Protein AF-A0A0C1K0J8-F1 (afdb_monomer_lite)

Sequence (124 aa):
MRLARQDWRCFIESGSLIRLNKDNYLIGWGTRTWLENIYDSPSPFFYFPDFFLSSPCPWFQHKFTAIVSQHELLAAMHTYPATPLPLSWKNPYLAHFENTCKELHTHFYNKKLKKLCPIYLKKV

Structure (mmCIF, N/CA/C/O backbone):
data_AF-A0A0C1K0J8-F1
#
_entry.id   AF-A0A0C1K0J8-F1
#
loop_
_atom_site.group_PDB
_atom_site.id
_atom_site.type_symbol
_atom_site.label_atom_id
_atom_site.label_alt_id
_atom_site.label_comp_id
_atom_site.label_asym_id
_atom_site.label_entity_id
_atom_site.label_seq_id
_atom_site.pdbx_PDB_ins_code
_atom_site.Cartn_x
_atom_site.Cartn_y
_atom_site.Cartn_z
_atom_site.occupancy
_atom_site.B_iso_or_equiv
_atom_site.auth_seq_id
_atom_site.auth_comp_id
_atom_site.auth_asym_id
_atom_site.auth_atom_id
_atom_site.pdbx_PDB_model_num
ATOM 1 N N . MET A 1 1 ? 19.600 2.104 -12.530 1.00 60.25 1 MET A N 1
ATOM 2 C CA . MET A 1 1 ? 18.232 2.010 -11.975 1.00 60.25 1 MET A CA 1
ATOM 3 C C . MET A 1 1 ? 17.452 1.018 -12.807 1.00 60.25 1 MET A C 1
ATOM 5 O O . MET A 1 1 ? 17.419 1.187 -14.019 1.00 60.25 1 MET A O 1
ATOM 9 N N . ARG A 1 2 ? 16.865 -0.010 -12.183 1.00 73.12 2 ARG A N 1
ATOM 10 C CA . ARG A 1 2 ? 16.051 -1.014 -12.896 1.00 73.12 2 ARG A CA 1
ATOM 11 C C . ARG A 1 2 ? 14.733 -0.479 -13.465 1.00 73.12 2 ARG A C 1
ATOM 13 O O . ARG A 1 2 ? 14.208 -1.069 -14.398 1.00 73.12 2 ARG A O 1
ATOM 20 N N . LEU A 1 3 ? 14.206 0.605 -12.905 1.00 85.81 3 LEU A N 1
ATOM 21 C CA . LEU A 1 3 ? 12.914 1.182 -13.280 1.00 85.81 3 LEU A CA 1
ATOM 22 C C . LEU A 1 3 ? 13.092 2.513 -14.004 1.00 85.81 3 LEU A C 1
ATOM 24 O O . LEU A 1 3 ? 14.000 3.285 -13.671 1.00 85.81 3 LEU A O 1
ATOM 28 N N . ALA A 1 4 ? 12.212 2.791 -14.967 1.00 87.75 4 ALA A N 1
ATOM 29 C CA . ALA A 1 4 ? 12.223 4.053 -15.685 1.00 87.75 4 ALA A CA 1
ATOM 30 C C . ALA A 1 4 ? 11.744 5.195 -14.777 1.00 87.75 4 ALA A C 1
ATOM 32 O O . ALA A 1 4 ? 11.026 4.996 -13.797 1.00 87.75 4 ALA A O 1
ATOM 33 N N . ARG A 1 5 ? 12.101 6.438 -15.124 1.00 85.81 5 ARG A N 1
ATOM 34 C CA . ARG A 1 5 ? 11.668 7.626 -14.366 1.00 85.81 5 ARG A CA 1
ATOM 35 C C . ARG A 1 5 ? 10.143 7.697 -14.233 1.00 85.81 5 ARG A C 1
ATOM 37 O O . ARG A 1 5 ? 9.648 8.101 -13.189 1.00 85.81 5 ARG A O 1
ATOM 44 N N . GLN A 1 6 ? 9.409 7.299 -15.273 1.00 87.56 6 GLN A N 1
ATOM 45 C CA . GLN A 1 6 ? 7.948 7.295 -15.261 1.00 87.56 6 GLN A CA 1
ATOM 46 C C . GLN A 1 6 ? 7.371 6.297 -14.247 1.00 87.56 6 GLN A C 1
ATOM 48 O O . GLN A 1 6 ? 6.402 6.630 -13.571 1.00 87.56 6 GLN A O 1
ATOM 53 N N . ASP A 1 7 ? 7.984 5.125 -14.084 1.00 91.12 7 ASP A N 1
ATOM 54 C CA . ASP A 1 7 ? 7.534 4.119 -13.113 1.00 91.12 7 ASP A CA 1
ATOM 55 C C . ASP A 1 7 ? 7.652 4.646 -11.684 1.00 91.12 7 ASP A C 1
ATOM 57 O O . ASP A 1 7 ? 6.719 4.532 -10.891 1.00 91.12 7 ASP A O 1
ATOM 61 N N . TRP A 1 8 ? 8.765 5.320 -11.381 1.00 90.88 8 TRP A N 1
ATOM 62 C CA . TRP A 1 8 ? 8.960 5.970 -10.088 1.00 90.88 8 TRP A CA 1
ATOM 63 C C . TRP A 1 8 ? 7.944 7.075 -9.819 1.00 90.88 8 TRP A C 1
ATOM 65 O O . TRP A 1 8 ? 7.467 7.188 -8.694 1.00 90.88 8 TRP A O 1
ATOM 75 N N . ARG A 1 9 ? 7.563 7.858 -10.837 1.00 87.94 9 ARG A N 1
ATOM 76 C CA . ARG A 1 9 ? 6.499 8.865 -10.690 1.00 87.94 9 ARG A CA 1
ATOM 77 C C . ARG A 1 9 ? 5.166 8.210 -10.336 1.00 87.94 9 ARG A C 1
ATOM 79 O O . ARG A 1 9 ? 4.551 8.594 -9.348 1.00 87.94 9 ARG A O 1
ATOM 86 N N . CYS A 1 10 ? 4.770 7.181 -11.085 1.00 88.94 10 CYS A N 1
ATOM 87 C CA . CYS A 1 10 ? 3.538 6.436 -10.824 1.00 88.94 10 CYS A CA 1
ATOM 88 C C . CYS A 1 10 ? 3.530 5.813 -9.416 1.00 88.94 10 CYS A C 1
ATOM 90 O O . CYS A 1 10 ? 2.508 5.834 -8.729 1.00 88.94 10 CYS A O 1
ATOM 92 N N . PHE A 1 11 ? 4.671 5.274 -8.975 1.00 91.94 11 PHE A N 1
ATOM 93 C CA . PHE A 1 11 ? 4.838 4.742 -7.625 1.00 91.94 11 PHE A CA 1
ATOM 94 C C . PHE A 1 11 ? 4.693 5.826 -6.546 1.00 91.94 11 PHE A C 1
ATOM 96 O O . PHE A 1 11 ? 3.984 5.609 -5.569 1.00 91.94 11 PHE A O 1
ATOM 103 N N . ILE A 1 12 ? 5.315 6.993 -6.710 1.00 87.75 12 ILE A N 1
ATOM 104 C CA . ILE A 1 12 ? 5.257 8.074 -5.711 1.00 87.75 12 ILE A CA 1
ATOM 105 C C . ILE A 1 12 ? 3.833 8.624 -5.556 1.00 87.75 12 ILE A C 1
ATOM 107 O O . ILE A 1 12 ? 3.422 8.959 -4.449 1.00 87.75 12 ILE A O 1
ATOM 111 N N . GLU A 1 13 ? 3.065 8.692 -6.644 1.00 83.62 13 GLU A N 1
ATOM 112 C CA . GLU A 1 13 ? 1.701 9.231 -6.623 1.00 83.62 13 GLU A CA 1
ATOM 113 C C . GLU A 1 13 ? 0.692 8.308 -5.919 1.00 83.62 13 GLU A C 1
ATOM 115 O O . GLU A 1 13 ? -0.214 8.795 -5.243 1.00 83.62 13 GLU A O 1
ATOM 120 N N . SER A 1 14 ? 0.802 6.983 -6.081 1.00 82.44 14 SER A N 1
ATOM 121 C CA . SER A 1 14 ? -0.245 6.051 -5.613 1.00 82.44 14 SER A CA 1
ATOM 122 C C . SER A 1 14 ? 0.227 4.623 -5.301 1.00 82.44 14 SER A C 1
ATOM 124 O O . SER A 1 14 ? -0.582 3.690 -5.206 1.00 82.44 14 SER A O 1
ATOM 126 N N . GLY A 1 15 ? 1.529 4.422 -5.131 1.00 91.56 15 GLY A N 1
ATOM 127 C CA . GLY A 1 15 ? 2.128 3.108 -4.943 1.00 91.56 15 GLY A CA 1
ATOM 128 C C . GLY A 1 15 ? 1.895 2.484 -3.568 1.00 91.56 15 GLY A C 1
ATOM 129 O O . GLY A 1 15 ? 1.310 3.068 -2.654 1.00 91.56 15 GLY A O 1
ATOM 130 N N . SER A 1 16 ? 2.358 1.248 -3.419 1.00 93.25 16 SER A N 1
ATOM 131 C CA . SER A 1 16 ? 2.436 0.556 -2.129 1.00 93.25 16 SER A CA 1
ATOM 132 C C . SER A 1 16 ? 3.837 0.009 -1.916 1.00 93.25 16 SER A C 1
ATOM 134 O O . SER A 1 16 ? 4.494 -0.405 -2.868 1.00 93.25 16 SER A O 1
ATOM 136 N N . LEU A 1 17 ? 4.289 0.023 -0.665 1.00 93.88 17 LEU A N 1
ATOM 137 C CA . LEU A 1 17 ? 5.643 -0.342 -0.269 1.00 93.88 17 LEU A CA 1
ATOM 138 C C . LEU A 1 17 ? 5.576 -1.376 0.854 1.00 93.88 17 LEU A C 1
ATOM 140 O O . LEU A 1 17 ? 4.930 -1.141 1.872 1.00 93.88 17 LEU A O 1
ATOM 144 N N . ILE A 1 18 ? 6.283 -2.489 0.687 1.00 93.75 18 ILE A N 1
ATOM 145 C CA . ILE A 1 18 ? 6.515 -3.489 1.730 1.00 93.75 18 ILE A CA 1
ATOM 146 C C . ILE A 1 18 ? 8.020 -3.678 1.870 1.00 93.75 18 ILE A C 1
ATOM 148 O O . ILE A 1 18 ? 8.738 -3.851 0.886 1.00 93.75 18 ILE A O 1
ATOM 152 N N . ARG A 1 19 ? 8.520 -3.670 3.103 1.00 94.56 19 ARG A N 1
ATOM 153 C CA . ARG A 1 19 ? 9.908 -4.039 3.376 1.00 94.56 19 ARG A CA 1
ATOM 154 C C . ARG A 1 19 ? 10.021 -5.562 3.398 1.00 94.56 19 ARG A C 1
ATOM 156 O O . ARG A 1 19 ? 9.352 -6.200 4.202 1.00 94.56 19 ARG A O 1
ATOM 163 N N . LEU A 1 20 ? 10.869 -6.130 2.541 1.00 93.69 20 LEU A N 1
ATOM 164 C CA . LEU A 1 20 ? 11.096 -7.580 2.492 1.00 93.69 20 LEU A CA 1
ATOM 165 C C . LEU A 1 20 ? 12.208 -8.005 3.451 1.00 93.69 20 LEU A C 1
ATOM 167 O O . LEU A 1 20 ? 12.105 -9.021 4.127 1.00 93.69 20 LEU A O 1
ATOM 171 N N . ASN A 1 21 ? 13.288 -7.226 3.499 1.00 94.19 21 ASN A N 1
ATOM 172 C CA . ASN A 1 21 ? 14.418 -7.453 4.395 1.00 94.19 21 ASN A CA 1
ATOM 173 C C . ASN A 1 21 ? 15.139 -6.129 4.692 1.00 94.19 21 ASN A C 1
ATOM 175 O O . ASN A 1 21 ? 14.596 -5.045 4.463 1.00 94.19 21 ASN A O 1
ATOM 179 N N . LYS A 1 22 ? 16.351 -6.201 5.256 1.00 92.94 22 LYS A N 1
ATOM 180 C CA . LYS A 1 22 ? 17.103 -5.010 5.658 1.00 92.94 22 LYS A CA 1
ATOM 181 C C . LYS A 1 22 ? 17.311 -4.035 4.496 1.00 92.94 22 LYS A C 1
ATOM 183 O O . LYS A 1 22 ? 17.110 -2.842 4.711 1.00 92.94 22 LYS A O 1
ATOM 188 N N . ASP A 1 23 ? 17.615 -4.557 3.311 1.00 95.06 23 ASP A N 1
ATOM 189 C CA . ASP A 1 23 ? 18.129 -3.777 2.183 1.00 95.06 23 ASP A CA 1
ATOM 190 C C . ASP A 1 23 ? 17.157 -3.700 0.999 1.00 95.06 23 ASP A C 1
ATOM 192 O O . ASP A 1 23 ? 17.360 -2.888 0.097 1.00 95.06 23 ASP A O 1
ATOM 196 N N . ASN A 1 24 ? 16.105 -4.525 0.989 1.00 96.12 24 ASN A N 1
ATOM 197 C CA . ASN A 1 24 ? 15.195 -4.664 -0.145 1.00 96.12 24 ASN A CA 1
ATOM 198 C C . ASN A 1 24 ? 13.737 -4.393 0.218 1.00 96.12 24 ASN A C 1
ATOM 200 O O . ASN A 1 24 ? 13.228 -4.794 1.272 1.00 96.12 24 ASN A O 1
ATOM 204 N N . TYR A 1 25 ? 13.051 -3.786 -0.743 1.00 95.88 25 TYR A N 1
ATOM 205 C CA . TYR A 1 25 ? 11.647 -3.432 -0.679 1.00 95.88 25 TYR A CA 1
ATOM 206 C C . TYR A 1 25 ? 10.913 -3.983 -1.892 1.00 95.88 25 TYR A C 1
ATOM 208 O O . TYR A 1 25 ? 11.418 -3.927 -3.009 1.00 95.88 25 TYR A O 1
ATOM 216 N N . LEU A 1 26 ? 9.700 -4.470 -1.668 1.00 95.69 26 LEU A N 1
ATOM 217 C CA . LEU A 1 26 ? 8.722 -4.690 -2.716 1.00 95.69 26 LEU A CA 1
ATOM 218 C C . LEU A 1 26 ? 7.927 -3.399 -2.897 1.00 95.69 26 LEU A C 1
ATOM 220 O O . LEU A 1 26 ? 7.310 -2.910 -1.949 1.00 95.69 26 LEU A O 1
ATOM 224 N N . ILE A 1 27 ? 7.917 -2.879 -4.117 1.00 95.44 27 ILE A N 1
ATOM 225 C CA . ILE A 1 27 ? 7.037 -1.783 -4.510 1.00 95.44 27 ILE A CA 1
ATOM 226 C C . ILE A 1 27 ? 6.002 -2.262 -5.519 1.00 95.44 27 ILE A C 1
ATOM 228 O O . ILE A 1 27 ? 6.281 -3.149 -6.325 1.00 95.44 27 ILE A O 1
ATOM 232 N N . GLY A 1 28 ? 4.822 -1.651 -5.481 1.00 94.94 28 GLY A N 1
ATOM 233 C CA . GLY A 1 28 ? 3.770 -1.825 -6.475 1.00 94.94 28 GLY A CA 1
ATOM 234 C C . GLY A 1 28 ? 3.227 -0.481 -6.953 1.00 94.94 28 GLY A C 1
ATOM 235 O O . GLY A 1 28 ? 3.134 0.456 -6.158 1.00 94.94 28 GLY A O 1
ATOM 236 N N . TRP A 1 29 ? 2.904 -0.379 -8.243 1.00 94.12 29 TRP A N 1
ATOM 237 C CA . TRP A 1 29 ? 2.314 0.815 -8.855 1.00 94.12 29 TRP A CA 1
ATOM 238 C C . TRP A 1 29 ? 1.366 0.482 -10.014 1.00 94.12 29 TRP A C 1
ATOM 240 O O . TRP A 1 29 ? 1.350 -0.625 -10.560 1.00 94.12 29 TRP A O 1
ATOM 250 N N . GLY A 1 30 ? 0.594 1.487 -10.427 1.00 91.69 30 GLY A N 1
ATOM 251 C CA . GLY A 1 30 ? -0.426 1.353 -11.461 1.00 91.69 30 GLY A CA 1
ATOM 252 C C . GLY A 1 30 ? -1.793 0.991 -10.883 1.00 91.69 30 GLY A C 1
ATOM 253 O O . GLY A 1 30 ? -2.089 1.255 -9.720 1.00 91.69 30 GLY A O 1
ATOM 254 N N . THR A 1 31 ? -2.659 0.424 -11.722 1.00 91.19 31 THR A N 1
ATOM 255 C CA . THR A 1 31 ? -4.022 0.053 -11.324 1.00 91.19 31 THR A CA 1
ATOM 256 C C . THR A 1 31 ? -4.005 -1.029 -10.250 1.00 91.19 31 THR A C 1
ATOM 258 O O . THR A 1 31 ? -3.213 -1.972 -10.337 1.00 91.19 31 THR A O 1
ATOM 261 N N . ARG A 1 32 ? -4.908 -0.898 -9.271 1.00 90.31 32 ARG A N 1
ATOM 262 C CA . ARG A 1 32 ? -5.113 -1.881 -8.207 1.00 90.31 32 ARG A CA 1
ATOM 263 C C . ARG A 1 32 ? -6.264 -2.814 -8.566 1.00 90.31 32 ARG A C 1
ATOM 265 O O . ARG A 1 32 ? -7.357 -2.333 -8.856 1.00 90.31 32 ARG A O 1
ATOM 272 N N . THR A 1 33 ? -6.027 -4.116 -8.492 1.00 89.38 33 THR A N 1
ATOM 273 C CA . THR A 1 33 ? -7.066 -5.144 -8.635 1.00 89.38 33 THR A CA 1
ATOM 274 C C . THR A 1 33 ? -7.265 -5.814 -7.286 1.00 89.38 33 THR A C 1
ATOM 276 O O . THR A 1 33 ? -6.323 -6.399 -6.753 1.00 89.38 33 THR A O 1
ATOM 279 N N . TRP A 1 34 ? -8.464 -5.696 -6.717 1.00 87.50 34 TRP A N 1
ATOM 280 C CA . TRP A 1 34 ? -8.823 -6.369 -5.468 1.00 87.50 34 TRP A CA 1
ATOM 281 C C . TRP A 1 34 ? -9.077 -7.852 -5.728 1.00 87.50 34 TRP A C 1
ATOM 283 O O . TRP A 1 34 ? -9.658 -8.212 -6.751 1.00 87.50 34 TRP A O 1
ATOM 293 N N . LEU A 1 35 ? -8.609 -8.697 -4.817 1.00 85.19 35 LEU A N 1
ATOM 294 C CA . LEU A 1 35 ? -8.663 -10.146 -4.935 1.00 85.19 35 LEU A CA 1
ATOM 295 C C . LEU A 1 35 ? -9.621 -10.734 -3.905 1.00 85.19 35 LEU A C 1
ATOM 297 O O . LEU A 1 35 ? -9.468 -10.497 -2.707 1.00 85.19 35 LEU A O 1
ATOM 301 N N . GLU A 1 36 ? -10.544 -11.569 -4.374 1.00 82.81 36 GLU A N 1
ATOM 302 C CA . GLU A 1 36 ? -11.395 -12.396 -3.509 1.00 82.81 36 GLU A CA 1
ATOM 303 C C . GLU A 1 36 ? -10.612 -13.559 -2.887 1.00 82.81 36 GLU A C 1
ATOM 305 O O . GLU A 1 36 ? -10.873 -13.966 -1.757 1.00 82.81 36 GLU A O 1
ATOM 310 N N . ASN A 1 37 ? -9.614 -14.068 -3.614 1.00 79.44 37 ASN A N 1
ATOM 311 C CA . ASN A 1 37 ? -8.769 -15.176 -3.200 1.00 79.44 37 ASN A CA 1
ATOM 312 C C . ASN A 1 37 ? -7.308 -14.926 -3.622 1.00 79.44 37 ASN A C 1
ATOM 314 O O . ASN A 1 37 ? -7.042 -14.411 -4.706 1.00 79.44 37 ASN A O 1
ATOM 318 N N . ILE A 1 38 ? -6.367 -15.291 -2.750 1.00 82.75 38 ILE A N 1
ATOM 319 C CA . ILE A 1 38 ? -4.920 -15.119 -2.927 1.00 82.75 38 ILE A CA 1
ATOM 320 C C . ILE A 1 38 ? -4.168 -16.425 -3.220 1.00 82.75 38 ILE A C 1
ATOM 322 O O . ILE A 1 38 ? -2.993 -16.359 -3.575 1.00 82.75 38 ILE A O 1
ATOM 326 N N . TYR A 1 39 ? -4.805 -17.594 -3.072 1.00 78.50 39 TYR A N 1
ATOM 327 C CA . TYR A 1 39 ? -4.120 -18.894 -3.105 1.00 78.50 39 TYR A CA 1
ATOM 328 C C . TYR A 1 39 ? -3.464 -19.211 -4.458 1.00 78.50 39 TYR A C 1
ATOM 330 O O . TYR A 1 39 ? -2.395 -19.815 -4.471 1.00 78.50 39 TYR A O 1
ATOM 338 N N . ASP A 1 40 ? -4.032 -18.726 -5.566 1.00 71.75 40 ASP A N 1
ATOM 339 C CA . ASP A 1 40 ? -3.545 -19.007 -6.928 1.00 71.75 40 ASP A CA 1
ATOM 340 C C . ASP A 1 40 ? -2.899 -17.792 -7.607 1.00 71.75 40 ASP A C 1
ATOM 342 O O . ASP A 1 40 ? -2.710 -17.756 -8.824 1.00 71.75 40 ASP A O 1
ATOM 346 N N . SER A 1 41 ? -2.582 -16.752 -6.838 1.00 76.25 41 SER A N 1
ATOM 347 C CA . SER A 1 41 ? -2.079 -15.510 -7.406 1.00 76.25 41 SER A CA 1
ATOM 348 C C . SER A 1 41 ? -0.624 -15.650 -7.897 1.00 76.25 41 SER A C 1
ATOM 350 O O . SER A 1 41 ? 0.276 -15.845 -7.077 1.00 76.25 41 SER A O 1
ATOM 352 N N . PRO A 1 42 ? -0.334 -15.436 -9.197 1.00 78.25 42 PRO A N 1
ATOM 353 C CA . PRO A 1 42 ? 1.026 -15.525 -9.738 1.00 78.25 42 PRO A CA 1
ATOM 354 C C . PRO A 1 42 ? 1.892 -14.300 -9.405 1.00 78.25 42 PRO A C 1
ATOM 356 O O . PRO A 1 42 ? 3.075 -14.262 -9.734 1.00 78.25 42 PRO A O 1
ATOM 359 N N . SER A 1 43 ? 1.304 -13.261 -8.809 1.00 83.06 43 SER A N 1
ATOM 360 C CA . SER A 1 43 ? 1.971 -11.998 -8.490 1.00 83.06 43 SER A CA 1
ATOM 361 C C . SER A 1 43 ? 1.854 -11.663 -7.000 1.00 83.06 43 SER A C 1
ATOM 363 O O . SER A 1 43 ? 0.914 -12.117 -6.336 1.00 83.06 43 SER A O 1
ATOM 365 N N . PRO A 1 44 ? 2.779 -10.858 -6.446 1.00 89.62 44 PRO A N 1
ATOM 366 C CA . PRO A 1 44 ? 2.673 -10.400 -5.068 1.00 89.62 44 PRO A CA 1
ATOM 367 C C . PRO A 1 44 ? 1.363 -9.647 -4.825 1.00 89.62 44 PRO A C 1
ATOM 369 O O . PRO A 1 44 ? 0.876 -8.919 -5.692 1.00 89.62 44 PRO A O 1
ATOM 372 N N . PHE A 1 45 ? 0.810 -9.799 -3.629 1.00 89.94 45 PHE A N 1
ATOM 373 C CA . PHE A 1 45 ? -0.376 -9.080 -3.180 1.00 89.94 45 PHE A CA 1
ATOM 374 C C . PHE A 1 45 ? -0.063 -8.277 -1.918 1.00 89.94 45 PHE A C 1
ATOM 376 O O . PHE A 1 45 ? 0.850 -8.587 -1.152 1.00 89.94 45 PHE A O 1
ATOM 383 N N . PHE A 1 46 ? -0.832 -7.217 -1.725 1.00 89.44 46 PHE A N 1
ATOM 384 C CA . PHE A 1 46 ? -0.744 -6.304 -0.603 1.00 89.44 46 PHE A CA 1
ATOM 385 C C . PHE A 1 46 ? -2.006 -6.459 0.239 1.00 89.44 46 PHE A C 1
ATOM 387 O O . PHE A 1 46 ? -3.103 -6.641 -0.290 1.00 89.44 46 PHE A O 1
ATOM 394 N N . TYR A 1 47 ? -1.835 -6.392 1.555 1.00 86.88 47 TYR A N 1
ATOM 395 C CA . TYR A 1 47 ? -2.932 -6.432 2.510 1.00 86.88 47 TYR A CA 1
ATOM 396 C C . TYR A 1 47 ? -3.270 -5.012 2.946 1.00 86.88 47 TYR A C 1
ATOM 398 O O . TYR A 1 47 ? -2.413 -4.315 3.495 1.00 86.88 47 TYR A O 1
ATOM 406 N N . PHE A 1 48 ? -4.509 -4.588 2.715 1.00 79.00 48 PHE A N 1
ATOM 407 C CA . PHE A 1 48 ? -5.044 -3.363 3.288 1.00 79.00 48 PHE A CA 1
ATOM 408 C C . PHE A 1 48 ? -6.096 -3.732 4.338 1.00 79.00 48 PHE A C 1
ATOM 410 O O . PHE A 1 48 ? -7.239 -4.015 3.974 1.00 79.00 48 PHE A O 1
ATOM 417 N N . PRO A 1 49 ? -5.731 -3.757 5.636 1.00 67.81 49 PRO A N 1
ATOM 418 C CA . PRO A 1 49 ? -6.702 -3.921 6.701 1.00 67.81 49 PRO A CA 1
ATOM 419 C C . PRO A 1 49 ? -7.471 -2.619 6.827 1.00 67.81 49 PRO A C 1
ATOM 421 O O . PRO A 1 49 ? -7.126 -1.753 7.630 1.00 67.81 49 PRO A O 1
ATOM 424 N N . ASP A 1 50 ? -8.500 -2.451 6.019 1.00 64.94 50 ASP A N 1
ATOM 425 C CA . ASP A 1 50 ? -9.503 -1.471 6.362 1.00 64.94 50 ASP A CA 1
ATOM 426 C C . ASP A 1 50 ? -10.538 -2.165 7.255 1.00 64.94 50 ASP A C 1
ATOM 428 O O . ASP A 1 50 ? -11.310 -3.032 6.848 1.00 64.94 50 ASP A O 1
ATOM 432 N N . PHE A 1 51 ? -10.454 -1.810 8.541 1.00 53.69 51 PHE A N 1
ATOM 433 C CA . PHE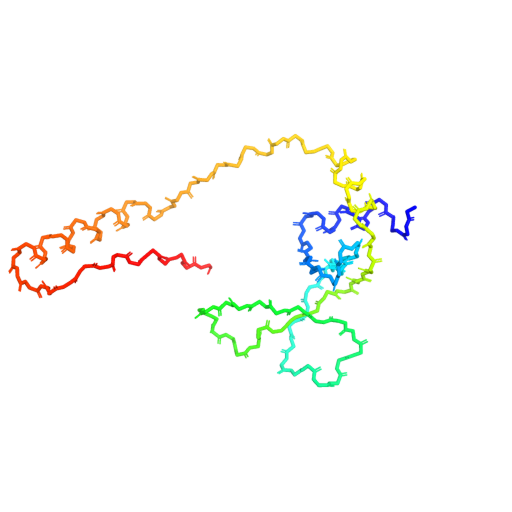 A 1 51 ? -11.307 -2.287 9.628 1.00 53.69 51 PHE A CA 1
ATOM 434 C C . PHE A 1 51 ? -12.792 -1.934 9.421 1.00 53.69 51 PHE A C 1
ATOM 436 O O . PHE A 1 51 ? -13.632 -2.386 10.197 1.00 53.69 51 PHE A O 1
ATOM 443 N N . PHE A 1 52 ? -13.118 -1.139 8.396 1.00 56.03 52 PHE A N 1
ATOM 444 C CA . PHE A 1 52 ? -14.460 -0.645 8.100 1.00 56.03 52 PHE A CA 1
ATOM 445 C C . PHE A 1 52 ? -14.952 -1.004 6.692 1.00 56.03 52 PHE A C 1
ATOM 447 O O . PHE A 1 52 ? -15.983 -0.477 6.267 1.00 56.03 52 PHE A O 1
ATOM 454 N N . LEU A 1 53 ? -14.258 -1.888 5.965 1.00 51.28 53 LEU A N 1
ATOM 455 C CA . LEU A 1 53 ? -14.683 -2.259 4.617 1.00 51.28 53 LEU A CA 1
ATOM 456 C C . LEU A 1 53 ? -16.052 -2.936 4.632 1.00 51.28 53 LEU A C 1
ATOM 458 O O . LEU A 1 53 ? -16.288 -3.934 5.307 1.00 51.28 53 LEU A O 1
ATOM 462 N N . SER A 1 54 ? -16.926 -2.430 3.770 1.00 55.12 54 SER A N 1
ATOM 463 C CA . SER A 1 54 ? -18.102 -3.139 3.265 1.00 55.12 54 SER A CA 1
ATOM 464 C C . SER A 1 54 ? -17.731 -4.343 2.385 1.00 55.12 54 SER A C 1
ATOM 466 O O . SER A 1 54 ? -18.593 -5.167 2.088 1.00 55.12 54 SER A O 1
ATOM 468 N N . SER A 1 55 ? -16.466 -4.439 1.960 1.00 59.41 55 SER A N 1
ATOM 469 C CA . SER A 1 55 ? -15.942 -5.500 1.102 1.00 59.41 55 SER A CA 1
ATOM 470 C C . SER A 1 55 ? -15.120 -6.520 1.905 1.00 59.41 55 SER A C 1
ATOM 472 O O . SER A 1 55 ? -14.173 -6.128 2.588 1.00 59.41 55 SER A O 1
ATOM 474 N N . PRO A 1 56 ? -15.409 -7.829 1.791 1.00 68.12 56 PRO A N 1
ATOM 475 C CA . PRO A 1 56 ? -14.702 -8.891 2.513 1.00 68.12 56 PRO A CA 1
ATOM 476 C C . PRO A 1 56 ? -13.292 -9.189 1.967 1.00 68.12 56 PRO A C 1
ATOM 478 O O . PRO A 1 56 ? -12.645 -10.124 2.433 1.00 68.12 56 PRO A O 1
ATOM 481 N N . CYS A 1 57 ? -12.816 -8.425 0.978 1.00 75.88 57 CYS A N 1
ATOM 482 C CA . CYS A 1 57 ? -11.610 -8.723 0.206 1.00 75.88 57 CYS A CA 1
ATOM 483 C C . CYS A 1 57 ? -10.502 -7.690 0.488 1.00 75.88 57 CYS A C 1
ATOM 485 O O . CYS A 1 57 ? -10.402 -6.700 -0.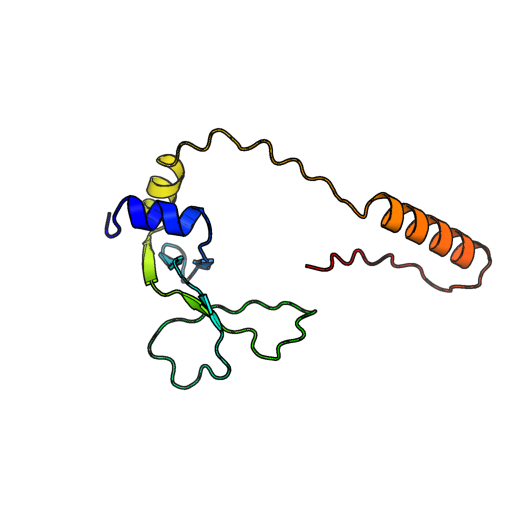235 1.00 75.88 57 CYS A O 1
ATOM 487 N N . PRO A 1 58 ? -9.661 -7.879 1.524 1.00 83.69 58 PRO A N 1
ATOM 488 C CA . PRO A 1 58 ? -8.638 -6.904 1.924 1.00 83.69 58 PRO A CA 1
ATOM 489 C C . PRO A 1 58 ? -7.352 -6.990 1.086 1.00 83.69 58 PRO A C 1
ATOM 491 O O . PRO A 1 58 ? -6.396 -6.244 1.312 1.00 83.69 58 PRO A O 1
ATOM 494 N N . TRP A 1 59 ? -7.298 -7.932 0.147 1.00 88.25 59 TRP A N 1
ATOM 495 C CA . TRP A 1 59 ? -6.129 -8.212 -0.671 1.00 88.25 59 TRP A CA 1
ATOM 496 C C . TRP A 1 59 ? -6.237 -7.495 -2.005 1.00 88.25 59 TRP A C 1
ATOM 498 O O . TRP A 1 59 ? -7.291 -7.498 -2.638 1.00 88.25 59 TRP A O 1
ATOM 508 N N . PHE A 1 60 ? -5.138 -6.921 -2.472 1.00 89.25 60 PHE A N 1
ATOM 509 C CA . PHE A 1 60 ? -5.080 -6.332 -3.803 1.00 89.25 60 PHE A CA 1
ATOM 510 C C . PHE A 1 60 ? -3.701 -6.488 -4.426 1.00 89.25 60 PHE A C 1
ATOM 512 O O . PHE A 1 60 ? -2.698 -6.698 -3.744 1.00 89.25 60 PHE A O 1
ATOM 519 N N . GLN A 1 61 ? -3.647 -6.349 -5.742 1.00 92.12 61 GLN A N 1
ATOM 520 C CA . GLN A 1 61 ? -2.416 -6.372 -6.518 1.00 92.12 61 GLN A CA 1
ATOM 521 C C . GLN A 1 61 ? -2.262 -5.093 -7.303 1.00 92.12 61 GLN A C 1
ATOM 523 O O . GLN A 1 61 ? -3.244 -4.481 -7.714 1.00 92.12 61 GLN A O 1
ATOM 528 N N . HIS A 1 62 ? -1.014 -4.725 -7.548 1.00 93.31 62 HIS A N 1
ATOM 529 C CA . HIS A 1 62 ? -0.681 -3.678 -8.497 1.00 93.31 62 HIS A CA 1
ATOM 530 C C . HIS A 1 62 ? -0.416 -4.286 -9.867 1.00 93.31 62 HIS A C 1
ATOM 532 O O . HIS A 1 62 ? 0.145 -5.375 -9.962 1.00 93.31 62 HIS A O 1
ATOM 538 N N . LYS A 1 63 ? -0.754 -3.548 -10.929 1.00 92.81 63 LYS A N 1
ATOM 539 C CA . LYS A 1 63 ? -0.406 -3.914 -12.311 1.00 92.81 63 LYS A CA 1
ATOM 540 C C . LYS A 1 63 ? 1.089 -4.185 -12.486 1.00 92.81 63 LYS A C 1
ATOM 542 O O . LYS A 1 63 ? 1.469 -5.049 -13.271 1.00 92.81 63 LYS A O 1
ATOM 547 N N . PHE A 1 64 ? 1.922 -3.425 -11.781 1.00 93.75 64 PHE A N 1
ATOM 548 C CA . PHE A 1 64 ? 3.367 -3.563 -11.826 1.00 93.75 64 PHE A CA 1
ATOM 549 C C . PHE A 1 64 ? 3.931 -3.685 -10.419 1.00 93.75 64 PHE A C 1
ATOM 551 O O . PHE A 1 64 ? 3.501 -2.984 -9.502 1.00 93.75 64 PHE A O 1
ATOM 558 N N . THR A 1 65 ? 4.929 -4.550 -10.268 1.00 94.31 65 THR A N 1
ATOM 559 C CA . THR A 1 65 ? 5.675 -4.717 -9.022 1.00 94.31 65 THR A CA 1
ATOM 560 C C . THR A 1 65 ? 7.156 -4.883 -9.305 1.00 94.31 65 THR A C 1
ATOM 562 O O . THR A 1 65 ? 7.532 -5.463 -10.323 1.00 94.31 65 THR A O 1
ATOM 565 N N . ALA A 1 66 ? 7.999 -4.432 -8.384 1.00 94.62 66 ALA A N 1
ATOM 566 C CA . ALA A 1 66 ? 9.437 -4.637 -8.464 1.00 94.62 66 ALA A CA 1
ATOM 567 C C . ALA A 1 66 ? 10.053 -4.758 -7.075 1.00 94.62 66 ALA A C 1
ATOM 569 O O . ALA A 1 66 ? 9.597 -4.127 -6.120 1.00 94.62 66 ALA A O 1
ATOM 570 N N . ILE A 1 67 ? 11.126 -5.543 -6.988 1.00 95.62 67 ILE A N 1
ATOM 571 C CA . ILE A 1 67 ? 12.012 -5.538 -5.828 1.00 95.62 67 ILE A CA 1
ATOM 572 C C . ILE A 1 67 ? 13.120 -4.525 -6.096 1.00 95.62 67 ILE A C 1
ATOM 574 O O . ILE A 1 67 ? 13.843 -4.635 -7.091 1.00 95.62 67 ILE A O 1
ATOM 578 N N . VAL A 1 68 ? 13.237 -3.548 -5.204 1.00 95.50 68 VAL A N 1
ATOM 579 C CA . VAL A 1 68 ? 14.194 -2.443 -5.285 1.00 95.50 68 VAL A CA 1
ATOM 580 C C . VAL A 1 68 ? 15.040 -2.388 -4.022 1.00 95.50 68 VAL A C 1
ATOM 582 O O . VAL A 1 68 ? 14.573 -2.709 -2.926 1.00 95.50 68 VAL A O 1
ATOM 585 N N . SER A 1 69 ? 16.290 -1.964 -4.171 1.00 95.81 69 SER A N 1
ATOM 586 C CA . SER A 1 69 ? 17.161 -1.717 -3.022 1.00 95.81 69 SER A CA 1
ATOM 587 C C . SER A 1 69 ? 16.791 -0.415 -2.301 1.00 95.81 69 SER A C 1
ATOM 589 O O . SER A 1 69 ? 16.210 0.501 -2.890 1.00 95.81 69 SER A O 1
ATOM 591 N N . GLN A 1 70 ? 17.192 -0.287 -1.034 1.00 94.12 70 GLN A N 1
ATOM 592 C CA . GLN A 1 70 ? 17.084 0.967 -0.281 1.00 94.12 70 GLN A CA 1
ATOM 593 C C . GLN A 1 70 ? 17.739 2.137 -1.031 1.00 94.12 70 GLN A C 1
ATOM 595 O O . GLN A 1 70 ? 17.195 3.240 -1.059 1.00 94.12 70 GLN A O 1
ATOM 600 N N . HIS A 1 71 ? 18.895 1.894 -1.656 1.00 92.81 71 HIS A N 1
ATOM 601 C CA . HIS A 1 71 ? 19.628 2.915 -2.397 1.00 92.81 71 HIS A CA 1
ATOM 602 C C . HIS A 1 71 ? 18.846 3.409 -3.623 1.00 92.81 71 HIS A C 1
ATOM 604 O O . HIS A 1 71 ? 18.714 4.616 -3.816 1.00 92.81 71 HIS A O 1
ATOM 610 N N . GLU A 1 72 ? 18.274 2.496 -4.415 1.00 92.69 72 GLU A N 1
ATOM 611 C CA . GLU A 1 72 ? 17.440 2.858 -5.570 1.00 92.69 72 GLU A CA 1
ATOM 612 C C . GLU A 1 72 ? 16.185 3.629 -5.156 1.00 92.69 72 GLU A C 1
ATOM 614 O O . GLU A 1 72 ? 15.845 4.624 -5.797 1.00 92.69 72 GLU A O 1
ATOM 619 N N . LEU A 1 73 ? 15.529 3.200 -4.074 1.00 91.50 73 LEU A N 1
ATOM 620 C CA . LEU A 1 73 ? 14.340 3.864 -3.547 1.00 91.50 73 LEU A CA 1
ATOM 621 C C . LEU A 1 73 ? 14.655 5.298 -3.104 1.00 91.50 73 LEU A C 1
ATOM 623 O O . LEU A 1 73 ? 13.967 6.233 -3.507 1.00 91.50 73 LEU A O 1
ATOM 627 N N . LEU A 1 74 ? 15.715 5.493 -2.315 1.00 90.06 74 LEU A N 1
ATOM 628 C CA . LEU A 1 74 ? 16.118 6.823 -1.854 1.00 90.06 74 LEU A CA 1
ATOM 629 C C . LEU A 1 74 ? 16.519 7.729 -3.021 1.00 90.06 74 LEU A C 1
ATOM 631 O O . LEU A 1 74 ? 16.083 8.877 -3.078 1.00 90.06 74 LEU A O 1
ATOM 635 N N . ALA A 1 75 ? 17.291 7.217 -3.983 1.00 89.12 75 ALA A N 1
ATOM 636 C CA . ALA A 1 75 ? 17.665 7.976 -5.173 1.00 89.12 75 ALA A CA 1
ATOM 637 C C . ALA A 1 75 ? 16.430 8.441 -5.971 1.00 89.12 75 ALA A C 1
ATOM 639 O O . ALA A 1 75 ? 16.360 9.595 -6.401 1.00 89.12 75 ALA A O 1
ATOM 640 N N . ALA A 1 76 ? 15.422 7.579 -6.124 1.00 87.56 76 ALA A N 1
ATOM 641 C CA . ALA A 1 76 ? 14.166 7.942 -6.773 1.00 87.56 76 ALA A CA 1
ATOM 642 C C . ALA A 1 76 ? 13.382 9.012 -5.991 1.00 87.56 76 ALA A C 1
ATOM 644 O O . ALA A 1 76 ? 12.881 9.963 -6.586 1.00 87.56 76 ALA A O 1
ATOM 645 N N . MET A 1 77 ? 13.332 8.909 -4.660 1.00 83.25 77 MET A N 1
ATOM 646 C CA . MET A 1 77 ? 12.661 9.898 -3.809 1.00 83.25 77 MET A CA 1
ATOM 647 C C . MET A 1 77 ? 13.339 11.274 -3.862 1.00 83.25 77 MET A C 1
ATOM 649 O O . MET A 1 77 ? 12.656 12.290 -3.942 1.00 83.25 77 MET A O 1
ATOM 653 N N . HIS A 1 78 ? 14.674 11.324 -3.865 1.00 83.12 78 HIS A N 1
ATOM 654 C CA . HIS A 1 78 ? 15.431 12.581 -3.914 1.00 83.12 78 HIS A CA 1
ATOM 655 C C . HIS A 1 78 ? 15.387 13.277 -5.278 1.00 83.12 78 HIS A C 1
ATOM 657 O O . HIS A 1 78 ? 15.568 14.489 -5.359 1.00 83.12 78 HIS A O 1
ATOM 663 N N . THR A 1 79 ? 15.146 12.527 -6.354 1.00 79.19 79 THR A N 1
ATOM 664 C CA . THR A 1 79 ? 15.015 13.085 -7.709 1.00 79.19 79 THR A CA 1
ATOM 665 C C . THR A 1 79 ? 13.611 13.594 -8.014 1.00 79.19 79 THR A C 1
ATOM 667 O O . THR A 1 79 ? 13.404 14.183 -9.078 1.00 79.19 79 THR A O 1
ATOM 670 N N . TYR A 1 80 ? 12.649 13.395 -7.106 1.00 70.88 80 TYR A N 1
ATOM 671 C CA . TYR A 1 80 ? 11.304 13.931 -7.239 1.00 70.88 80 TYR A CA 1
ATOM 672 C C . TYR A 1 80 ? 11.254 15.352 -6.655 1.00 70.88 80 TYR A C 1
ATOM 674 O O . TYR A 1 80 ? 11.317 15.514 -5.434 1.00 70.88 80 TYR A O 1
ATOM 682 N N . PRO A 1 81 ? 11.144 16.404 -7.491 1.00 63.72 81 PRO A N 1
ATOM 683 C CA . PRO A 1 81 ? 10.987 17.765 -7.012 1.00 63.72 81 PRO A CA 1
ATOM 684 C C . PRO A 1 81 ? 9.552 17.921 -6.515 1.00 63.72 81 PRO A C 1
ATOM 686 O O . PRO A 1 81 ? 8.665 18.362 -7.239 1.00 63.72 81 PRO A O 1
ATOM 689 N N . ALA A 1 82 ? 9.291 17.518 -5.277 1.00 62.22 82 ALA A N 1
ATOM 690 C CA . ALA A 1 82 ? 8.087 17.966 -4.614 1.00 62.22 82 ALA A CA 1
ATOM 691 C C . ALA A 1 82 ? 8.327 19.427 -4.233 1.00 62.22 82 ALA A C 1
ATOM 693 O O . ALA A 1 82 ? 8.962 19.711 -3.219 1.00 62.22 82 ALA A O 1
ATOM 694 N N . THR A 1 83 ? 7.797 20.373 -5.013 1.00 62.84 83 THR A N 1
ATOM 695 C CA . THR A 1 83 ? 7.266 21.579 -4.374 1.00 62.84 83 THR A CA 1
ATOM 696 C C . THR A 1 83 ? 6.328 21.029 -3.307 1.00 62.84 83 THR A C 1
ATOM 698 O O . THR A 1 83 ? 5.400 20.308 -3.690 1.00 62.84 83 THR A O 1
ATOM 701 N N . PRO A 1 84 ? 6.601 21.206 -2.002 1.00 61.84 84 PRO A N 1
ATOM 702 C CA . PRO A 1 84 ? 5.735 20.642 -0.985 1.00 61.84 84 PRO A CA 1
ATOM 703 C C . PRO A 1 84 ? 4.338 21.174 -1.275 1.00 61.84 84 PRO A C 1
ATOM 705 O O . PRO A 1 84 ? 4.091 22.377 -1.172 1.00 61.84 84 PRO A O 1
ATOM 708 N N . LEU A 1 85 ? 3.443 20.290 -1.732 1.00 60.59 85 LEU A N 1
ATOM 709 C CA . LEU A 1 85 ? 2.038 20.634 -1.838 1.00 60.59 85 LEU A CA 1
ATOM 710 C C . LEU A 1 85 ? 1.665 21.115 -0.441 1.00 60.59 85 LEU A C 1
ATOM 712 O O . LEU A 1 85 ? 2.017 20.425 0.524 1.00 60.59 85 LEU A O 1
ATOM 716 N N . PRO A 1 86 ? 1.027 22.286 -0.294 1.00 61.94 86 PRO A N 1
ATOM 717 C CA . PRO A 1 86 ? 0.543 22.710 1.002 1.00 61.94 86 PRO A CA 1
ATOM 718 C C . PRO A 1 86 ? -0.461 21.652 1.460 1.00 61.94 86 PRO A C 1
ATOM 720 O O . PRO A 1 86 ? -1.625 21.654 1.064 1.00 61.94 86 PRO A O 1
ATOM 723 N N . LEU A 1 87 ? 0.023 20.692 2.250 1.00 58.47 87 LEU A N 1
ATOM 724 C CA . LEU A 1 87 ? -0.759 19.650 2.886 1.00 58.47 87 LEU A CA 1
ATOM 725 C C . LEU A 1 87 ? -1.609 20.360 3.928 1.00 58.47 87 LEU A C 1
ATOM 727 O O . LEU A 1 87 ? -1.241 20.497 5.092 1.00 58.47 87 LEU A O 1
ATOM 731 N N . SER A 1 88 ? -2.746 20.879 3.477 1.00 61.09 88 SER A N 1
ATOM 732 C C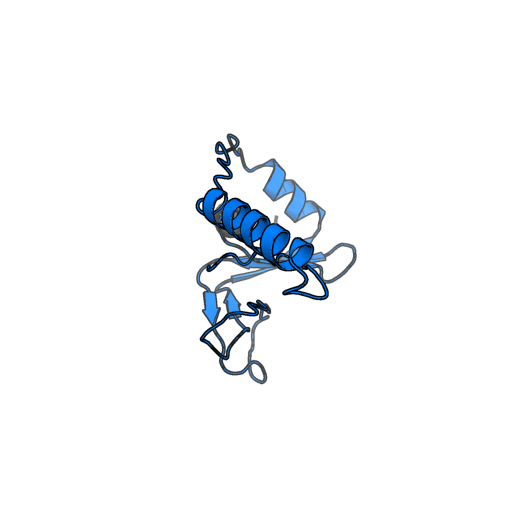A . SER A 1 88 ? -3.755 21.440 4.351 1.00 61.09 88 SER A CA 1
ATOM 733 C C . SER A 1 88 ? -4.487 20.267 4.988 1.00 61.09 88 SER A C 1
ATOM 735 O O . SER A 1 88 ? -5.505 19.794 4.484 1.00 61.09 88 SER A O 1
ATOM 737 N N . TRP A 1 89 ? -3.928 19.755 6.083 1.00 58.00 89 TRP A N 1
ATOM 738 C CA . TRP A 1 89 ? -4.606 18.806 6.957 1.00 58.00 89 TRP A CA 1
ATOM 739 C C . TRP A 1 89 ? -5.784 19.513 7.628 1.00 58.00 89 TRP A C 1
ATOM 741 O O . TRP A 1 89 ? -5.707 19.966 8.765 1.00 58.00 89 TRP A O 1
ATOM 751 N N . LYS A 1 90 ? -6.890 19.645 6.897 1.00 67.38 90 LYS A N 1
ATOM 752 C CA . LYS A 1 90 ? -8.170 20.063 7.459 1.00 67.38 90 LYS A CA 1
ATOM 753 C C . LYS A 1 90 ? -8.887 18.810 7.925 1.00 67.38 90 LYS A C 1
ATOM 755 O O . LYS A 1 90 ? -9.144 17.912 7.129 1.00 67.38 90 LYS A O 1
ATOM 760 N N . ASN A 1 91 ? -9.192 18.743 9.215 1.00 66.25 91 ASN A N 1
ATOM 761 C CA . ASN A 1 91 ? -10.091 17.733 9.749 1.00 66.25 91 ASN A CA 1
ATOM 762 C C . ASN A 1 91 ? -11.531 18.260 9.616 1.00 66.25 91 ASN A C 1
ATOM 764 O O . ASN A 1 91 ? -11.933 19.084 10.441 1.00 66.25 91 ASN A O 1
ATOM 768 N N . PRO A 1 92 ? -12.315 17.820 8.612 1.00 73.75 92 PRO A N 1
ATOM 769 C CA . PRO A 1 92 ? -13.679 18.317 8.422 1.00 73.75 92 PRO A CA 1
ATOM 770 C C . PRO A 1 92 ? -14.613 17.937 9.583 1.00 73.75 92 PRO A C 1
ATOM 772 O O . PRO A 1 92 ? -15.688 18.512 9.715 1.00 73.75 92 PRO A O 1
ATOM 775 N N . TYR A 1 93 ? -14.197 17.007 10.446 1.00 74.69 93 TYR A N 1
ATOM 776 C CA . TYR A 1 93 ? -14.977 16.496 11.568 1.00 74.69 93 TYR A CA 1
ATOM 777 C C . TYR A 1 93 ? -14.481 16.997 12.928 1.00 74.69 93 TYR A C 1
ATOM 779 O O . TYR A 1 93 ? -14.963 16.515 13.951 1.00 74.69 93 TYR A O 1
ATOM 787 N N . LEU A 1 94 ? -13.548 17.960 12.971 1.00 80.50 94 LEU A N 1
ATOM 788 C CA . LEU A 1 94 ? -13.000 18.480 14.230 1.00 80.50 94 LEU A CA 1
ATOM 789 C C . LEU A 1 94 ? -14.111 18.969 15.170 1.00 80.50 94 LEU A C 1
ATOM 791 O O . LEU A 1 94 ? -14.173 18.542 16.318 1.00 80.50 94 LEU A O 1
ATOM 795 N N . ALA A 1 95 ? -15.045 19.770 14.652 1.00 82.06 95 ALA A N 1
ATOM 796 C CA . ALA A 1 95 ? -16.175 20.273 15.432 1.00 82.06 95 ALA A CA 1
ATOM 797 C C . ALA A 1 95 ? -17.080 19.141 15.955 1.00 82.06 95 ALA A C 1
ATOM 799 O O . ALA A 1 95 ? -17.571 19.196 17.081 1.00 82.06 95 ALA A O 1
ATOM 800 N N . HIS A 1 96 ? -17.281 18.087 15.158 1.00 80.31 96 HIS A N 1
ATOM 801 C CA . HIS A 1 96 ? -18.089 16.940 15.569 1.00 80.31 96 HIS A CA 1
ATOM 802 C C . HIS A 1 96 ? -17.398 16.133 16.676 1.00 80.31 96 HIS A C 1
ATOM 804 O O . HIS A 1 96 ? -18.036 15.750 17.658 1.00 80.31 96 HIS A O 1
ATOM 810 N N . PHE A 1 97 ? -16.083 15.939 16.561 1.00 80.19 97 PHE A N 1
ATOM 811 C CA . PHE A 1 97 ? -15.270 15.299 17.590 1.00 80.19 97 PHE A CA 1
ATOM 812 C C . PHE A 1 97 ? -15.270 16.098 18.899 1.00 80.19 97 PHE A C 1
ATOM 814 O O . PHE A 1 97 ? -15.489 15.530 19.966 1.00 80.19 97 PHE A O 1
ATOM 821 N N . GLU A 1 98 ? -15.079 17.416 18.832 1.00 84.81 98 GLU A N 1
ATOM 822 C CA . GLU A 1 98 ? -15.099 18.292 20.007 1.00 84.81 98 GLU A CA 1
ATOM 823 C C . GLU A 1 98 ? -16.456 18.269 20.718 1.00 84.81 98 GLU A C 1
ATOM 825 O O . GLU A 1 98 ? -16.506 18.175 21.946 1.00 84.81 98 GLU A O 1
ATOM 830 N N . ASN A 1 99 ? -17.557 18.299 19.962 1.00 84.81 99 ASN A N 1
ATOM 831 C CA . ASN A 1 99 ? -18.902 18.195 20.526 1.00 84.81 99 ASN A CA 1
ATOM 832 C C . ASN A 1 99 ? -19.140 16.829 21.180 1.00 84.81 99 ASN A C 1
ATOM 834 O O . ASN A 1 99 ? -19.591 16.775 22.322 1.00 84.81 99 ASN A O 1
ATOM 838 N N . THR A 1 100 ? -18.738 15.740 20.518 1.00 82.88 100 THR A N 1
ATOM 839 C CA . THR A 1 100 ? -18.834 14.379 21.072 1.00 82.88 100 THR A CA 1
ATOM 840 C C . THR A 1 100 ? -18.034 14.254 22.373 1.00 82.88 100 THR A C 1
ATOM 842 O O . THR A 1 100 ? -18.510 13.693 23.359 1.00 82.88 100 THR A O 1
ATOM 845 N N . CYS A 1 101 ? -16.828 14.827 22.421 1.00 81.81 101 CYS A N 1
ATOM 846 C CA . CYS A 1 101 ? -16.009 14.857 23.631 1.00 81.81 101 CYS A CA 1
ATOM 847 C C . CYS A 1 101 ? -16.689 15.627 24.772 1.00 81.81 101 CYS A C 1
ATOM 849 O O . CYS A 1 101 ? -16.677 15.149 25.908 1.00 81.81 101 CYS A O 1
ATOM 851 N N . LYS A 1 102 ? -17.303 16.785 24.487 1.00 84.75 102 LYS A N 1
ATOM 852 C CA . LYS A 1 102 ? -18.046 17.577 25.483 1.00 84.75 102 LYS A CA 1
ATOM 853 C C . LYS A 1 102 ? -19.243 16.806 26.037 1.00 84.75 102 LYS A C 1
ATOM 855 O O . LYS A 1 102 ? -19.388 16.717 27.254 1.00 84.75 102 LYS A O 1
ATOM 860 N N . GLU A 1 103 ? -20.049 16.198 25.170 1.00 83.12 103 GLU A N 1
ATOM 861 C CA . GLU A 1 103 ? -21.211 15.399 25.574 1.00 83.12 103 GLU A CA 1
ATOM 862 C C . GLU A 1 103 ? -20.807 14.203 26.438 1.00 83.12 103 GLU A C 1
ATOM 864 O O . GLU A 1 103 ? -21.369 13.991 27.517 1.00 83.12 103 GLU A O 1
ATOM 869 N N . LEU A 1 104 ? -19.780 13.452 26.025 1.00 82.25 104 LEU A N 1
ATOM 870 C CA . LEU A 1 104 ? -19.265 12.332 26.810 1.00 82.25 104 LEU A CA 1
ATOM 871 C C . LEU A 1 104 ? -18.770 12.791 28.189 1.00 82.25 104 LEU A C 1
ATOM 873 O O . LEU A 1 104 ? -19.051 12.123 29.187 1.00 82.25 104 LEU A O 1
ATOM 877 N N . HIS A 1 105 ? -18.090 13.941 28.268 1.00 81.81 105 HIS A N 1
ATOM 878 C CA . HIS A 1 105 ? -17.677 14.544 29.538 1.00 81.81 105 HIS A CA 1
ATOM 879 C C . HIS A 1 105 ? -18.875 14.854 30.439 1.00 81.81 105 HIS A C 1
ATOM 881 O O . HIS A 1 105 ? -18.871 14.478 31.612 1.00 81.81 105 HIS A O 1
ATOM 887 N N . THR A 1 106 ? -19.923 15.480 29.899 1.00 84.06 106 THR A N 1
ATOM 888 C CA . THR A 1 106 ? -21.166 15.759 30.630 1.00 84.06 106 THR A CA 1
AT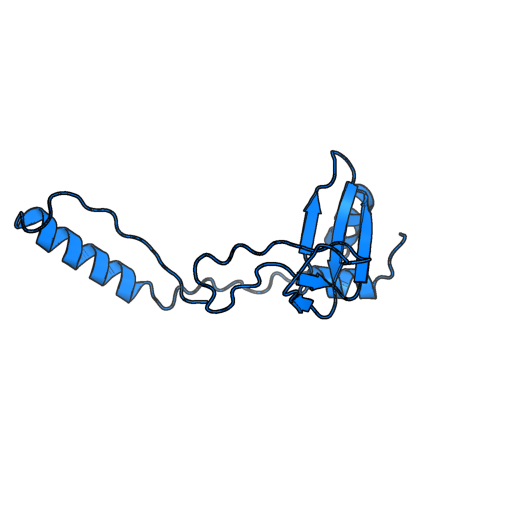OM 889 C C . THR A 1 106 ? -21.821 14.473 31.133 1.00 84.06 106 THR A C 1
ATOM 891 O O . THR A 1 106 ? -22.242 14.401 32.288 1.00 84.06 106 THR A O 1
ATOM 894 N N . HIS A 1 107 ? -21.886 13.428 30.309 1.00 81.69 107 HIS A N 1
ATOM 895 C CA . HIS A 1 107 ? -22.462 12.143 30.702 1.00 81.69 107 HIS A CA 1
ATOM 896 C C . HIS A 1 107 ? -21.643 11.421 31.778 1.00 81.69 107 HIS A C 1
ATOM 898 O O . HIS A 1 107 ? -22.224 10.814 32.680 1.00 81.69 107 HIS A O 1
ATOM 904 N N . PHE A 1 108 ? -20.315 11.512 31.731 1.00 81.06 108 PHE A N 1
ATOM 905 C CA . PHE A 1 108 ? -19.440 10.951 32.757 1.00 81.06 108 PHE A CA 1
ATOM 906 C C . PHE A 1 108 ? -19.555 11.698 34.091 1.00 81.06 108 PHE A C 1
ATOM 908 O O . PHE A 1 108 ? -19.776 11.065 35.123 1.00 81.06 108 PHE A O 1
ATOM 915 N N . TYR A 1 109 ? -19.508 13.036 34.079 1.00 82.88 109 TYR A N 1
ATOM 916 C CA . TYR A 1 109 ? -19.680 13.846 35.293 1.00 82.88 109 TYR A CA 1
ATOM 917 C C . TYR A 1 109 ? -21.049 13.635 35.947 1.00 82.88 109 TYR A C 1
ATOM 919 O O . TYR A 1 109 ? -21.143 13.516 37.167 1.00 82.88 109 TYR A O 1
ATOM 927 N N . ASN A 1 110 ? -22.098 13.479 35.139 1.00 86.44 110 ASN A N 1
ATOM 928 C CA . ASN A 1 110 ? -23.446 13.167 35.616 1.00 86.44 110 ASN A CA 1
ATOM 929 C C . ASN A 1 110 ? -23.642 11.683 35.987 1.00 86.44 110 ASN A C 1
ATOM 931 O O . ASN A 1 110 ? -24.779 11.242 36.147 1.00 86.44 110 ASN A O 1
ATOM 935 N N . LYS A 1 111 ? -22.559 10.896 36.093 1.00 83.25 111 LYS A N 1
ATOM 936 C CA . LYS A 1 111 ? -22.547 9.459 36.430 1.00 83.25 111 LYS A CA 1
ATOM 937 C C . LYS A 1 111 ? -23.414 8.578 35.519 1.00 83.25 111 LYS A C 1
ATOM 939 O O . LYS A 1 111 ? -23.729 7.444 35.875 1.00 83.25 111 LYS A O 1
ATOM 944 N N . LYS A 1 112 ? -23.768 9.064 34.325 1.00 76.75 112 LYS A N 1
ATOM 945 C CA . LYS A 1 112 ? -24.464 8.277 33.295 1.00 76.75 112 LYS A CA 1
ATOM 946 C C . LYS A 1 112 ? -23.510 7.309 32.584 1.00 76.75 112 LYS A C 1
ATOM 948 O O . LYS A 1 112 ? -23.967 6.337 31.994 1.00 76.75 112 LYS A O 1
ATOM 953 N N . LEU A 1 113 ? -22.197 7.545 32.666 1.00 72.00 113 LEU A N 1
ATOM 954 C CA . LEU A 1 113 ? -21.143 6.675 32.134 1.00 72.00 113 LEU A CA 1
ATOM 955 C C . LEU A 1 113 ? -20.108 6.348 33.221 1.00 72.00 113 LEU A C 1
ATOM 957 O O . LEU A 1 113 ? -19.733 7.217 34.001 1.00 72.00 113 LEU A O 1
ATOM 961 N N . LYS A 1 114 ? -19.617 5.099 33.248 1.00 72.50 114 LYS A N 1
ATOM 962 C CA . LYS A 1 114 ? -18.587 4.628 34.203 1.00 72.50 114 LYS A CA 1
ATOM 963 C C . LYS A 1 114 ? -17.147 4.804 33.705 1.00 72.50 114 LYS A C 1
ATOM 965 O O . LYS A 1 114 ? -16.220 4.750 34.507 1.00 72.50 114 LYS A O 1
ATOM 970 N N . LYS A 1 115 ? -16.943 4.980 32.396 1.00 65.44 115 LYS A N 1
ATOM 971 C CA . LYS A 1 115 ? -15.630 5.172 31.761 1.00 65.44 115 LYS A CA 1
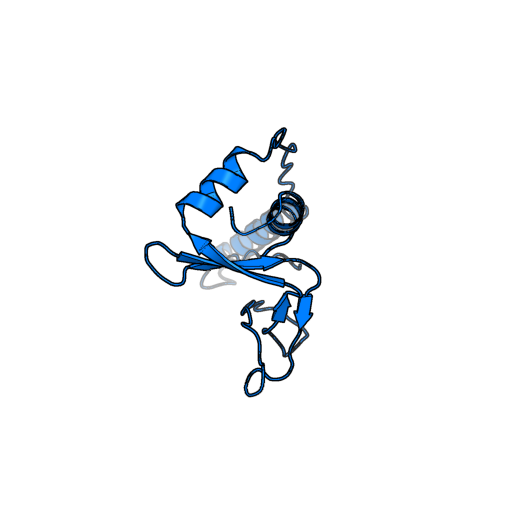ATOM 972 C C . LYS A 1 115 ? -15.792 5.942 30.452 1.00 65.44 115 LYS A C 1
ATOM 974 O O . LYS A 1 115 ? -16.824 5.827 29.797 1.00 65.44 115 LYS A O 1
ATOM 979 N N . LEU A 1 116 ? -14.763 6.702 30.089 1.00 62.53 116 LEU A N 1
ATOM 980 C CA . LEU A 1 116 ? -14.718 7.568 28.914 1.00 62.53 116 LEU A CA 1
ATOM 981 C C . LEU A 1 116 ? -13.571 7.121 28.001 1.00 62.53 116 LEU A C 1
ATOM 983 O O . LEU A 1 116 ? -12.436 6.991 28.456 1.00 62.53 116 LEU A O 1
ATOM 987 N N . CYS A 1 117 ? -13.862 6.870 26.726 1.00 59.94 117 CYS A N 1
ATOM 988 C CA . CYS A 1 117 ? -12.849 6.666 25.693 1.00 59.94 117 CYS A CA 1
ATOM 989 C C . CYS A 1 117 ? -13.396 7.228 24.372 1.00 59.94 117 CYS A C 1
ATOM 991 O O . CYS A 1 117 ? -14.164 6.542 23.697 1.00 59.94 117 CYS A O 1
ATOM 993 N N . PRO A 1 118 ? -13.103 8.495 24.038 1.00 58.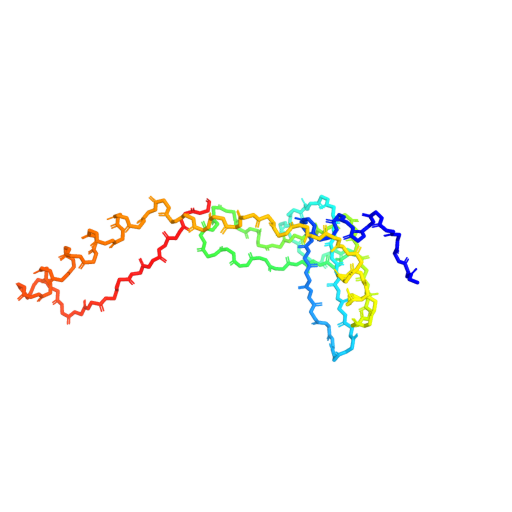84 118 PRO A N 1
ATOM 994 C CA . PRO A 1 118 ? -13.527 9.069 22.770 1.00 58.84 118 PRO A CA 1
ATOM 995 C C . PRO A 1 118 ? -12.741 8.407 21.633 1.00 58.84 118 PRO A C 1
ATOM 997 O O . PRO A 1 118 ? -11.516 8.505 21.569 1.00 58.84 118 PRO A O 1
ATOM 1000 N N . ILE A 1 119 ? -13.449 7.705 20.748 1.00 55.97 119 ILE A N 1
ATOM 1001 C CA . ILE A 1 119 ? -12.862 7.058 19.573 1.00 55.97 119 ILE A CA 1
ATOM 1002 C C . ILE A 1 119 ? -13.006 8.020 18.394 1.00 55.97 119 ILE A C 1
ATOM 1004 O O . ILE A 1 119 ? -14.115 8.401 18.024 1.00 55.97 119 ILE A O 1
ATOM 1008 N N . TYR A 1 120 ? -11.882 8.418 17.800 1.00 49.88 120 TYR A N 1
ATOM 1009 C CA . TYR A 1 120 ? -11.874 9.163 16.547 1.00 49.88 120 TYR A CA 1
ATOM 1010 C C . TYR A 1 120 ? -11.990 8.179 15.379 1.00 49.88 120 TYR A C 1
ATOM 1012 O O . TYR A 1 120 ? -11.079 7.386 15.143 1.00 49.88 120 TYR A O 1
ATOM 1020 N N . LEU A 1 121 ? -13.108 8.223 14.654 1.00 43.91 121 LEU A N 1
ATOM 1021 C CA . LEU A 1 121 ? -13.348 7.392 13.476 1.00 43.91 121 LEU A CA 1
ATOM 1022 C C . LEU A 1 121 ? -13.506 8.289 12.252 1.00 43.91 121 LEU A C 1
ATOM 1024 O O . LEU A 1 121 ? -14.462 9.054 12.139 1.00 43.91 121 LEU A O 1
ATOM 1028 N N . LYS A 1 122 ? -12.554 8.196 11.324 1.00 38.62 122 LYS A N 1
ATOM 1029 C CA . LYS A 1 122 ? -12.662 8.819 10.006 1.00 38.62 122 LYS A CA 1
ATOM 1030 C C . LYS A 1 122 ? -13.369 7.824 9.084 1.00 38.62 122 LYS A C 1
ATOM 1032 O O . LYS A 1 122 ? -12.804 6.773 8.802 1.00 38.62 122 LYS A O 1
ATOM 1037 N N . LYS A 1 123 ? -14.576 8.151 8.613 1.00 38.12 123 LYS A N 1
ATOM 1038 C CA . LYS A 1 123 ? -15.155 7.479 7.439 1.00 38.12 123 LYS A CA 1
ATOM 1039 C C . LYS A 1 123 ? -14.292 7.852 6.230 1.00 38.12 123 LYS A C 1
ATOM 1041 O O . LYS A 1 123 ? -14.113 9.047 5.975 1.00 38.12 123 LYS A O 1
ATOM 1046 N N . VAL A 1 124 ? -13.693 6.846 5.596 1.00 40.16 124 VAL A N 1
ATOM 1047 C CA . VAL A 1 124 ? -12.953 6.969 4.330 1.00 40.16 124 VAL A CA 1
ATOM 1048 C C . VAL A 1 124 ? -13.951 7.034 3.185 1.00 40.16 124 VAL A C 1
ATOM 1050 O O . VAL A 1 124 ? -14.957 6.294 3.255 1.00 40.16 124 VAL A O 1
#

Foldseek 3Di:
DPDDLVQLVQQVVDKDWDDPDDWKIKIAGDDKDFDPDDPPDPDDWDAAPPVDDPDPTRIIHHPDMDMDTPVRNVVSVVPDPPPPDPPPPDDPCPVVLVVVVVVQVVCVVVVVDPDDDRDDDDDD

Secondary structure (DSSP, 8-state):
--S-HHHHHHHHHH-EEEE-SSSEEEEEEEEEEEES--TT-SS--EE---TT-SSS--EEEEEEEEEEEHHHHHHHHHTS-----------TTHHHHHHHHHHHHHHHHTTS-S----------

pLDDT: mean 79.63, std 14.23, range [38.12, 96.12]

Radius of gyration: 20.97 Å; chains: 1; bounding box: 44×42×52 Å